Protein AF-A0A7C2NA42-F1 (afdb_monomer)

Sequence (163 aa):
LPVEKIGGVALEHLLAVVFILLVCFLAGLAARTSPGAKLNAWLEHTILRKVPVFGLVKRATREMANMETQSDFSVALARIEEAWMLCFIVEKLDNVLLAVFVPSAPTPAAGSIYYLTEDRVKRLDVPVSSAISCIMRLGVGSKELLQGYPALEPAIEEHRPHQ

Secondary structure (DSSP, 8-state):
--THHHHHHHHHHHHHHHHHHHHHHHHHHHHTSHHHHHHHHHHHHHHGGG-HHHHHHHHHHHHHHHGGGSTT-EEEEEEETTEEEEEEEEEE-SSSEEEEEEEETTEEEEEEEEEEEGGGEEE--S-HHHHHHHHHTTTTTHHHHTTT---------------

Mean predicted aligned error: 15.28 Å

Structure (mmCIF, N/CA/C/O backbone):
data_AF-A0A7C2NA42-F1
#
_entry.id   AF-A0A7C2NA42-F1
#
loop_
_atom_site.group_PDB
_atom_site.id
_atom_site.type_symbol
_atom_site.label_atom_id
_atom_site.label_alt_id
_atom_site.label_comp_id
_atom_site.label_asym_id
_atom_site.label_entity_id
_atom_site.label_seq_id
_atom_site.pdbx_PDB_ins_code
_atom_site.Cartn_x
_atom_site.Cartn_y
_atom_site.Cartn_z
_atom_site.occupancy
_atom_site.B_iso_or_equiv
_atom_site.auth_seq_id
_atom_site.auth_comp_id
_atom_site.auth_asym_id
_atom_site.auth_atom_id
_atom_site.pdbx_PDB_model_num
ATOM 1 N N . LEU A 1 1 ? 24.923 -33.330 -61.381 1.00 49.03 1 LEU A N 1
ATOM 2 C CA . LEU A 1 1 ? 24.411 -32.167 -60.616 1.00 49.03 1 LEU A CA 1
ATOM 3 C C . LEU A 1 1 ? 25.237 -30.953 -61.030 1.00 49.03 1 LEU A C 1
ATOM 5 O O . LEU A 1 1 ? 26.444 -31.003 -60.830 1.00 49.03 1 LEU A O 1
ATOM 9 N N . PRO A 1 2 ? 24.660 -29.944 -61.704 1.00 50.84 2 PRO A N 1
ATOM 10 C CA . PRO A 1 2 ? 25.439 -28.865 -62.302 1.00 50.84 2 PRO A CA 1
ATOM 11 C C . PRO A 1 2 ? 25.804 -27.824 -61.234 1.00 50.84 2 PRO A C 1
ATOM 13 O O . PRO A 1 2 ? 24.935 -27.180 -60.649 1.00 50.84 2 PRO A O 1
ATOM 16 N N . VAL A 1 3 ? 27.103 -27.675 -60.986 1.00 56.03 3 VAL A N 1
ATOM 17 C CA . VAL A 1 3 ? 27.720 -26.751 -60.016 1.00 56.03 3 VAL A CA 1
ATOM 18 C C . VAL A 1 3 ? 27.531 -25.264 -60.358 1.00 56.03 3 VAL A C 1
ATOM 20 O O . VAL A 1 3 ? 27.695 -24.411 -59.492 1.00 56.03 3 VAL A O 1
ATOM 23 N N . GLU A 1 4 ? 27.088 -24.939 -61.573 1.00 56.16 4 GLU A N 1
ATOM 24 C CA . GLU A 1 4 ? 26.866 -23.555 -62.022 1.00 56.16 4 GLU A CA 1
ATOM 25 C C . GLU A 1 4 ? 25.626 -22.898 -61.391 1.00 56.16 4 GLU A C 1
ATOM 27 O O . GLU A 1 4 ? 25.638 -21.704 -61.099 1.00 56.16 4 GLU A O 1
ATOM 32 N N . LYS A 1 5 ? 24.576 -23.674 -61.075 1.00 54.56 5 LYS A N 1
ATOM 33 C CA . LYS A 1 5 ? 23.390 -23.155 -60.361 1.00 54.56 5 LYS A CA 1
ATOM 34 C C . LYS A 1 5 ? 23.649 -22.891 -58.875 1.00 54.56 5 LYS A C 1
ATOM 36 O O . LYS A 1 5 ? 22.946 -22.093 -58.268 1.00 54.56 5 LYS A O 1
ATOM 41 N N . ILE A 1 6 ? 24.656 -23.544 -58.297 1.00 57.69 6 ILE A N 1
ATOM 42 C CA . ILE A 1 6 ? 24.994 -23.420 -56.874 1.00 57.69 6 ILE A CA 1
ATOM 43 C C . ILE A 1 6 ? 25.725 -22.095 -56.623 1.00 57.69 6 ILE A C 1
ATOM 45 O O . ILE A 1 6 ? 25.450 -21.431 -55.628 1.00 57.69 6 ILE A O 1
ATOM 49 N N . GLY A 1 7 ? 26.586 -21.666 -57.554 1.00 60.25 7 GLY A N 1
ATOM 50 C CA . GLY A 1 7 ? 27.291 -20.383 -57.465 1.00 60.25 7 GLY A CA 1
ATOM 51 C C . GLY A 1 7 ? 26.360 -19.168 -57.529 1.00 60.25 7 GLY A C 1
ATOM 52 O O . GLY A 1 7 ? 26.534 -18.236 -56.752 1.00 60.25 7 GLY A O 1
ATOM 53 N N . GLY A 1 8 ? 25.341 -19.202 -58.398 1.00 62.72 8 GLY A N 1
ATOM 54 C CA . GLY A 1 8 ? 24.363 -18.113 -58.532 1.00 62.72 8 GLY A CA 1
ATOM 55 C C . GLY A 1 8 ? 23.475 -17.949 -57.296 1.00 62.72 8 GLY A C 1
ATOM 56 O O . GLY A 1 8 ? 23.414 -16.869 -56.720 1.00 62.72 8 GLY A O 1
ATOM 57 N N . VAL A 1 9 ? 22.872 -19.043 -56.818 1.00 65.44 9 VAL A N 1
ATOM 58 C CA . VAL A 1 9 ? 21.985 -19.025 -55.639 1.00 65.44 9 VAL A CA 1
ATOM 59 C C . VAL A 1 9 ? 22.762 -18.701 -54.354 1.00 65.44 9 VAL A C 1
ATOM 61 O O . VAL A 1 9 ? 22.289 -17.936 -53.516 1.00 65.44 9 VAL A O 1
ATOM 64 N N . ALA A 1 10 ? 23.991 -19.212 -54.201 1.00 73.44 10 ALA A N 1
ATOM 65 C CA . ALA A 1 10 ? 24.841 -18.867 -53.060 1.00 73.44 10 ALA A CA 1
ATOM 66 C C . ALA A 1 10 ? 25.256 -17.386 -53.065 1.00 73.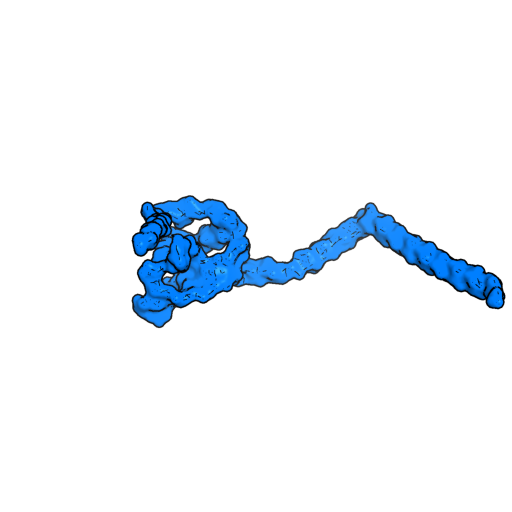44 10 ALA A C 1
ATOM 68 O O . ALA A 1 10 ? 25.299 -16.763 -52.003 1.00 73.44 10 ALA A O 1
ATOM 69 N N . LEU A 1 11 ? 25.525 -16.812 -54.243 1.00 78.19 11 LEU A N 1
ATOM 70 C CA . LEU A 1 11 ? 25.857 -15.396 -54.385 1.00 78.19 11 LEU A CA 1
ATOM 71 C C . LEU A 1 11 ? 24.648 -14.497 -54.093 1.00 78.19 11 LEU A C 1
ATOM 73 O O . LEU A 1 11 ? 24.800 -13.492 -53.404 1.00 78.19 11 LEU A O 1
ATOM 77 N N . GLU A 1 12 ? 23.452 -14.881 -54.543 1.00 82.19 12 GLU A N 1
ATOM 78 C CA . GLU A 1 12 ? 22.195 -14.184 -54.238 1.00 82.19 12 GLU A CA 1
ATOM 79 C C . GLU A 1 12 ? 21.895 -14.176 -52.732 1.00 82.19 12 GLU A C 1
ATOM 81 O O . GLU A 1 12 ? 21.595 -13.124 -52.161 1.00 82.19 12 GLU A O 1
ATOM 86 N N . HIS A 1 13 ? 22.038 -15.320 -52.054 1.00 86.44 13 HIS A N 1
ATOM 87 C CA . HIS A 1 13 ? 21.862 -15.399 -50.602 1.00 86.44 13 HIS A CA 1
ATOM 88 C C . HIS A 1 13 ? 22.921 -14.600 -49.844 1.00 86.44 13 HIS A C 1
ATOM 90 O O . HIS A 1 13 ? 22.589 -13.918 -48.874 1.00 86.44 13 HIS A O 1
ATOM 96 N N . LEU A 1 14 ? 24.180 -14.632 -50.290 1.00 88.56 14 LEU A N 1
ATOM 97 C CA . LEU A 1 14 ? 25.245 -13.829 -49.696 1.00 88.56 14 LEU A CA 1
ATOM 98 C C . LEU A 1 14 ? 24.952 -12.332 -49.844 1.00 88.56 14 LEU A C 1
ATOM 100 O O . LEU A 1 14 ? 25.097 -11.589 -48.876 1.00 88.56 14 LEU A O 1
ATOM 104 N N . LEU A 1 15 ? 24.478 -11.894 -51.014 1.00 89.31 15 LEU A N 1
ATOM 105 C CA . LEU A 1 15 ? 24.049 -10.513 -51.247 1.00 89.31 15 LEU A CA 1
ATOM 106 C C . LEU A 1 15 ? 22.881 -10.119 -50.343 1.00 89.31 15 LEU A C 1
ATOM 108 O O . LEU A 1 15 ? 22.913 -9.036 -49.766 1.00 89.31 15 LEU A O 1
ATOM 112 N N . ALA A 1 16 ? 21.887 -10.992 -50.168 1.00 91.25 16 ALA A N 1
ATOM 113 C CA . ALA A 1 16 ? 20.768 -10.743 -49.263 1.00 91.25 16 ALA A CA 1
ATOM 114 C C . ALA A 1 16 ? 21.232 -10.616 -47.803 1.00 91.25 16 ALA A C 1
ATOM 116 O O . ALA A 1 16 ? 20.825 -9.687 -47.109 1.00 91.25 16 ALA A O 1
ATOM 117 N N . VAL A 1 17 ? 22.124 -11.499 -47.343 1.00 93.56 17 VAL A N 1
ATOM 118 C CA . VAL A 1 17 ? 22.690 -11.445 -45.986 1.00 93.56 17 VAL A CA 1
ATOM 119 C C . VAL A 1 17 ? 23.519 -10.178 -45.793 1.00 93.56 17 VAL A C 1
ATOM 121 O O . VAL A 1 17 ? 23.333 -9.480 -44.800 1.00 93.56 17 VAL A O 1
ATOM 124 N N . VAL A 1 18 ? 24.388 -9.833 -46.746 1.00 94.44 18 VAL A N 1
ATOM 125 C CA . VAL A 1 18 ? 25.182 -8.595 -46.703 1.00 94.44 18 VAL A CA 1
ATOM 126 C C . VAL A 1 18 ? 24.271 -7.373 -46.703 1.00 94.44 18 VAL A C 1
ATOM 128 O O . VAL A 1 18 ? 24.496 -6.456 -45.921 1.00 94.44 18 VAL A O 1
ATOM 131 N N . PHE A 1 19 ? 23.214 -7.368 -47.513 1.00 94.75 19 PHE A N 1
ATOM 132 C CA . PHE A 1 19 ? 22.242 -6.281 -47.548 1.00 94.75 19 PHE A CA 1
ATOM 133 C C . PHE A 1 19 ? 21.499 -6.137 -46.214 1.00 94.75 19 PHE A C 1
ATOM 135 O O . PHE A 1 19 ? 21.411 -5.030 -45.688 1.00 94.75 19 PHE A O 1
ATOM 142 N N . ILE A 1 20 ? 21.037 -7.242 -45.618 1.00 95.19 20 ILE A N 1
ATOM 143 C CA . ILE A 1 20 ? 20.415 -7.248 -44.285 1.00 95.19 20 ILE A CA 1
ATOM 144 C C . ILE A 1 20 ? 21.396 -6.719 -43.235 1.00 95.19 20 ILE A C 1
ATOM 146 O O . ILE A 1 20 ? 21.035 -5.838 -42.458 1.00 95.19 20 ILE A O 1
ATOM 150 N N . LEU A 1 21 ? 22.643 -7.198 -43.232 1.00 95.44 21 LEU A N 1
ATOM 151 C CA . LEU A 1 21 ? 23.680 -6.724 -42.312 1.00 95.44 21 LEU A CA 1
ATOM 152 C C . LEU A 1 21 ? 23.949 -5.230 -42.487 1.00 95.44 21 LEU A C 1
ATOM 154 O O . LEU A 1 21 ? 24.097 -4.523 -41.493 1.00 95.44 21 LEU A O 1
ATOM 158 N N . LEU A 1 22 ? 23.970 -4.736 -43.724 1.00 95.19 22 LEU A N 1
ATOM 159 C CA . LEU A 1 22 ? 24.186 -3.327 -44.035 1.00 95.19 22 LEU A CA 1
ATOM 160 C C . LEU A 1 22 ? 23.008 -2.476 -43.544 1.00 95.19 22 LEU A C 1
ATOM 162 O O . LEU A 1 22 ? 23.226 -1.459 -42.891 1.00 95.19 22 LEU A O 1
ATOM 166 N N . VAL A 1 23 ? 21.768 -2.923 -43.752 1.00 94.50 23 VAL A N 1
ATOM 167 C CA . VAL A 1 23 ? 20.567 -2.268 -43.209 1.00 94.50 23 VAL A CA 1
ATOM 168 C C . VAL A 1 23 ? 20.588 -2.261 -41.677 1.00 94.50 23 VAL A C 1
ATOM 170 O O . VAL A 1 23 ? 20.374 -1.210 -41.074 1.00 94.50 23 VAL A O 1
ATOM 173 N N . CYS A 1 24 ? 20.902 -3.387 -41.031 1.00 92.75 24 CYS A N 1
ATOM 174 C CA . CYS A 1 24 ? 21.027 -3.475 -39.573 1.00 92.75 24 CYS A CA 1
ATOM 175 C C . CYS A 1 24 ? 22.143 -2.569 -39.036 1.00 92.75 24 CYS A C 1
ATOM 177 O O . CYS A 1 24 ? 21.960 -1.900 -38.018 1.00 92.75 24 CYS A O 1
ATOM 179 N N . PHE A 1 25 ? 23.282 -2.512 -39.726 1.00 91.62 25 PHE A N 1
ATOM 180 C CA . PHE A 1 25 ? 24.407 -1.656 -39.368 1.00 91.62 25 PHE A CA 1
ATOM 181 C C . PHE A 1 25 ? 24.043 -0.175 -39.489 1.00 91.62 25 PHE A C 1
ATOM 183 O O . PHE A 1 25 ? 24.296 0.590 -38.561 1.00 91.62 25 PHE A O 1
ATOM 190 N N . LEU A 1 26 ? 23.387 0.227 -40.581 1.00 90.38 26 LEU A N 1
ATOM 191 C CA . LEU A 1 26 ? 22.905 1.596 -40.769 1.00 90.38 26 LEU A CA 1
ATOM 192 C C . LEU A 1 26 ? 21.833 1.970 -39.742 1.00 90.38 26 LEU A C 1
ATOM 194 O O . LEU A 1 26 ? 21.878 3.074 -39.204 1.00 90.38 26 LEU A O 1
ATOM 198 N N . ALA A 1 27 ? 20.912 1.061 -39.417 1.00 84.25 27 ALA A N 1
ATOM 199 C CA . ALA A 1 27 ? 19.916 1.273 -38.370 1.00 84.25 27 ALA A CA 1
ATOM 200 C C . ALA A 1 27 ? 20.572 1.443 -36.988 1.00 84.25 27 ALA A C 1
ATOM 202 O O . ALA A 1 27 ? 20.228 2.365 -36.249 1.00 84.25 27 ALA A O 1
ATOM 203 N N . GLY A 1 28 ? 21.562 0.609 -36.655 1.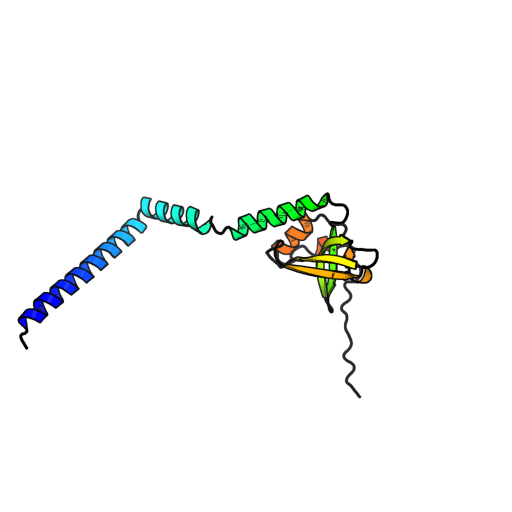00 82.25 28 GLY A N 1
ATOM 204 C CA . GLY A 1 28 ? 22.335 0.719 -35.416 1.00 82.25 28 GLY A CA 1
ATOM 205 C C . GLY A 1 28 ? 23.187 1.990 -35.351 1.00 82.25 28 GLY A C 1
ATOM 206 O O . GLY A 1 28 ? 23.271 2.630 -34.301 1.00 82.25 28 GLY A O 1
ATOM 207 N N . LEU A 1 29 ? 23.777 2.403 -36.475 1.00 85.25 29 LEU A N 1
ATOM 208 C CA . LEU A 1 29 ? 24.526 3.652 -36.578 1.00 85.25 29 LEU A CA 1
ATOM 209 C C . LEU A 1 29 ? 23.596 4.860 -36.421 1.00 85.25 29 LEU A C 1
ATOM 211 O O . LEU A 1 29 ? 23.896 5.756 -35.636 1.00 85.25 29 LEU A O 1
ATOM 215 N N . ALA A 1 30 ? 22.432 4.849 -37.077 1.00 79.31 30 ALA A N 1
ATOM 216 C CA . ALA A 1 30 ? 21.400 5.868 -36.917 1.00 79.31 30 ALA A CA 1
ATOM 217 C C . ALA A 1 30 ? 20.902 5.940 -35.465 1.00 79.31 30 ALA A C 1
ATOM 219 O O . ALA A 1 30 ? 20.800 7.038 -34.919 1.00 79.31 30 ALA A O 1
ATOM 220 N N . ALA A 1 31 ? 20.699 4.801 -34.796 1.00 73.88 31 ALA A N 1
ATOM 221 C CA . ALA A 1 31 ? 20.334 4.745 -33.378 1.00 73.88 31 ALA A CA 1
ATOM 222 C C . ALA A 1 31 ? 21.392 5.383 -32.453 1.00 73.88 31 ALA A C 1
ATOM 224 O O . ALA A 1 31 ? 21.039 5.941 -31.416 1.00 73.88 31 ALA A O 1
ATOM 225 N N . ARG A 1 32 ? 22.677 5.365 -32.840 1.00 72.38 32 ARG A N 1
ATOM 226 C CA . ARG A 1 32 ? 23.782 6.019 -32.112 1.00 72.38 32 ARG A CA 1
ATOM 227 C C . ARG A 1 32 ? 23.930 7.517 -32.403 1.00 72.38 32 ARG A C 1
ATOM 229 O O . ARG A 1 32 ? 24.715 8.184 -31.733 1.00 72.38 32 ARG A O 1
ATOM 236 N N . THR A 1 33 ? 23.193 8.065 -33.370 1.00 78.44 33 THR A N 1
ATOM 237 C CA . THR A 1 33 ? 23.190 9.509 -33.657 1.00 78.44 33 THR A CA 1
ATOM 238 C C . THR A 1 33 ? 22.151 10.255 -32.810 1.00 78.44 33 THR A C 1
ATOM 240 O O . THR A 1 33 ? 21.149 9.685 -32.384 1.00 78.44 33 THR A O 1
ATOM 243 N N . SER A 1 34 ? 22.361 11.556 -32.566 1.00 64.00 34 SER A N 1
ATOM 244 C CA . SER A 1 34 ? 21.478 12.402 -31.734 1.00 64.00 34 SER A CA 1
ATOM 245 C C . SER A 1 34 ? 19.973 12.355 -32.111 1.00 64.00 34 SER A C 1
ATOM 247 O O . SER A 1 34 ? 19.138 12.366 -31.205 1.00 64.00 34 SER A O 1
ATOM 249 N N . PRO A 1 35 ? 19.571 12.234 -33.396 1.00 68.44 35 PRO A N 1
ATOM 250 C CA . PRO A 1 35 ? 18.176 11.988 -33.782 1.00 68.44 35 PRO A CA 1
ATOM 251 C C . PRO A 1 35 ? 17.669 10.582 -33.418 1.00 68.44 35 PRO A C 1
ATOM 253 O O . PRO A 1 35 ? 16.518 10.438 -33.016 1.00 68.44 35 PRO A O 1
ATOM 256 N N . GLY A 1 36 ? 18.519 9.554 -33.515 1.00 62.19 36 GLY A N 1
ATOM 257 C CA . GLY A 1 36 ? 18.194 8.178 -33.126 1.00 62.19 36 GLY A CA 1
ATOM 258 C C . GLY A 1 36 ? 17.997 8.025 -31.621 1.00 62.19 36 GLY A C 1
ATOM 259 O O . GLY A 1 36 ? 17.031 7.400 -31.192 1.00 62.19 36 GLY A O 1
ATOM 260 N N . ALA A 1 37 ? 18.822 8.700 -30.817 1.00 64.25 37 ALA A N 1
ATOM 261 C CA . ALA A 1 37 ? 18.616 8.801 -29.373 1.00 64.25 37 ALA A CA 1
ATOM 262 C C . ALA A 1 37 ? 17.292 9.508 -29.027 1.00 64.25 37 ALA A C 1
ATOM 264 O O . ALA A 1 37 ? 16.589 9.079 -28.116 1.00 64.25 37 ALA A O 1
ATOM 265 N N . LYS A 1 38 ? 16.902 10.547 -29.785 1.00 67.00 38 LYS A N 1
ATOM 266 C CA . LYS A 1 38 ? 15.601 11.222 -29.622 1.00 67.00 38 LYS A CA 1
ATOM 267 C C . LYS A 1 38 ? 14.420 10.335 -30.019 1.00 67.00 38 LYS A C 1
ATOM 269 O O . LYS A 1 38 ? 13.402 10.379 -29.339 1.00 67.00 38 LYS A O 1
ATOM 274 N N . LEU A 1 39 ? 14.541 9.528 -31.074 1.00 69.38 39 LEU A N 1
ATOM 275 C CA . LEU A 1 39 ? 13.514 8.558 -31.470 1.00 69.38 39 LEU A CA 1
ATOM 276 C C . LEU A 1 39 ? 13.362 7.445 -30.428 1.00 69.38 39 LEU A C 1
ATOM 278 O O . LEU A 1 39 ? 12.239 7.092 -30.082 1.00 69.38 39 LEU A O 1
ATOM 282 N N . ASN A 1 40 ? 14.472 6.932 -29.891 1.00 65.38 40 ASN A N 1
ATOM 283 C CA . ASN A 1 40 ? 14.442 5.917 -28.841 1.00 65.38 40 ASN A CA 1
ATOM 284 C C . ASN A 1 40 ? 13.837 6.484 -27.551 1.00 65.38 40 ASN A C 1
ATOM 286 O O . ASN A 1 40 ? 12.935 5.878 -26.986 1.00 65.38 40 ASN A O 1
ATOM 290 N N . ALA A 1 41 ? 14.237 7.701 -27.163 1.00 65.81 41 ALA A N 1
ATOM 291 C CA . ALA A 1 41 ? 13.630 8.422 -26.049 1.00 65.81 41 ALA A CA 1
ATOM 292 C C . ALA A 1 41 ? 12.141 8.706 -26.292 1.00 65.81 41 ALA A C 1
ATOM 294 O O . ALA A 1 41 ? 11.357 8.626 -25.358 1.00 65.81 41 ALA A O 1
ATOM 295 N N . TRP A 1 42 ? 11.718 8.998 -27.528 1.00 69.38 42 TRP A N 1
ATOM 296 C CA . TRP A 1 42 ? 10.309 9.205 -27.880 1.00 69.38 42 TRP A CA 1
ATOM 297 C C . TRP A 1 42 ? 9.493 7.909 -27.842 1.00 69.38 42 TRP A C 1
ATOM 299 O O . TRP A 1 42 ? 8.365 7.923 -27.350 1.00 69.38 42 TRP A O 1
ATOM 309 N N . LEU A 1 43 ? 10.047 6.786 -28.308 1.00 67.75 43 LEU A N 1
ATOM 310 C CA . LEU A 1 43 ? 9.429 5.461 -28.203 1.00 67.75 43 LEU A CA 1
ATOM 311 C C . LEU A 1 43 ? 9.324 5.024 -26.744 1.00 67.75 43 LEU A C 1
ATOM 313 O O . LEU A 1 43 ? 8.261 4.581 -26.322 1.00 67.75 43 LEU A O 1
ATOM 317 N N . GLU A 1 44 ? 10.370 5.238 -25.953 1.00 63.38 44 GLU A N 1
ATOM 318 C CA . GLU A 1 44 ? 10.351 5.029 -24.509 1.00 63.38 44 GLU A CA 1
ATOM 319 C C . GLU A 1 44 ? 9.267 5.906 -23.862 1.00 63.38 44 GLU A C 1
ATOM 321 O O . GLU A 1 44 ? 8.365 5.402 -23.196 1.00 63.38 44 GLU A O 1
ATOM 326 N N . HIS A 1 45 ? 9.219 7.202 -24.176 1.00 64.44 45 HIS A N 1
ATOM 327 C CA . HIS A 1 45 ? 8.197 8.109 -23.646 1.00 64.44 45 HIS A CA 1
ATOM 328 C C . HIS A 1 45 ? 6.766 7.822 -24.130 1.00 64.44 45 HIS A C 1
ATOM 330 O O . HIS A 1 45 ? 5.810 8.211 -23.456 1.00 64.44 45 HIS A O 1
ATOM 336 N N . THR A 1 46 ? 6.588 7.186 -25.288 1.00 64.88 46 THR A N 1
ATOM 337 C CA . THR A 1 46 ? 5.268 6.910 -25.885 1.00 64.88 46 THR A CA 1
ATOM 338 C C . THR A 1 46 ? 4.752 5.519 -25.510 1.00 64.88 46 THR A C 1
ATOM 340 O O . THR A 1 46 ? 3.545 5.343 -25.332 1.00 64.88 46 THR A O 1
ATOM 343 N N . ILE A 1 47 ? 5.651 4.545 -25.343 1.00 62.88 47 ILE A N 1
ATOM 344 C CA . ILE A 1 47 ? 5.337 3.141 -25.049 1.00 62.88 47 ILE A CA 1
ATOM 345 C C . ILE A 1 47 ? 5.445 2.861 -23.540 1.00 62.88 47 ILE A C 1
ATOM 347 O O . ILE A 1 47 ? 4.480 2.350 -22.976 1.00 62.88 47 ILE A O 1
ATOM 351 N N . LEU A 1 48 ? 6.512 3.279 -22.834 1.00 55.72 48 LEU A N 1
ATOM 352 C CA . LEU A 1 48 ? 6.614 3.085 -21.370 1.00 55.72 48 LEU A CA 1
ATOM 353 C C . LEU A 1 48 ? 5.648 3.987 -20.587 1.00 55.72 48 LEU A C 1
ATOM 355 O O . LEU A 1 48 ? 5.208 3.625 -19.498 1.00 55.72 48 LEU A O 1
ATOM 359 N N . ARG A 1 49 ? 5.229 5.134 -21.139 1.00 51.25 49 ARG A N 1
ATOM 360 C CA . ARG A 1 49 ? 4.176 5.965 -20.518 1.00 51.25 49 ARG A CA 1
ATOM 361 C C . ARG A 1 49 ? 2.756 5.449 -20.797 1.00 51.25 49 ARG A C 1
ATOM 363 O O . ARG A 1 49 ? 1.804 5.911 -20.172 1.00 51.25 49 ARG A O 1
ATOM 370 N N . LYS A 1 50 ? 2.619 4.466 -21.694 1.00 49.88 50 LYS A N 1
ATOM 371 C CA . LYS A 1 50 ? 1.436 3.616 -21.891 1.00 49.88 50 LYS A CA 1
ATOM 372 C C . LYS A 1 50 ? 1.587 2.291 -21.132 1.00 49.88 50 LYS A C 1
ATOM 374 O O . LYS A 1 50 ? 1.189 1.241 -21.621 1.00 49.88 50 LYS A O 1
ATOM 379 N N . VAL A 1 51 ? 2.080 2.335 -19.898 1.00 55.75 51 VAL A N 1
ATOM 380 C CA . VAL A 1 51 ? 1.675 1.350 -18.892 1.00 55.75 51 VAL A CA 1
ATOM 381 C C . VAL A 1 51 ? 0.422 1.926 -18.209 1.00 55.75 51 VAL A C 1
ATOM 383 O O . VAL A 1 51 ? 0.534 2.618 -17.194 1.00 55.75 51 VAL A O 1
ATOM 386 N N . PRO A 1 52 ? -0.791 1.726 -18.772 1.00 53.62 52 PRO A N 1
ATOM 387 C CA . PRO A 1 52 ? -2.044 2.252 -18.225 1.00 53.62 52 PRO A CA 1
ATOM 388 C C . PRO A 1 52 ? -2.310 1.788 -16.790 1.00 53.62 52 PRO A C 1
ATOM 390 O O . PRO A 1 52 ? -3.098 2.421 -16.094 1.00 53.62 52 PRO A O 1
ATOM 393 N N . VAL A 1 53 ? -1.612 0.749 -16.318 1.00 53.78 53 VAL A N 1
ATOM 394 C CA . VAL A 1 53 ? -1.688 0.247 -14.943 1.00 53.78 53 VAL A CA 1
ATOM 395 C C . VAL A 1 53 ? -1.448 1.363 -13.927 1.00 53.78 53 VAL A C 1
ATOM 397 O O . VAL A 1 53 ? -2.264 1.530 -13.032 1.00 53.78 53 VAL A O 1
ATOM 400 N N . PHE A 1 54 ? -0.420 2.207 -14.079 1.00 57.47 54 PHE A N 1
ATOM 401 C CA . PHE A 1 54 ? -0.149 3.239 -13.065 1.00 57.47 54 PHE A CA 1
ATOM 402 C C . PHE A 1 54 ? -1.195 4.361 -13.074 1.00 57.47 54 PHE A C 1
ATOM 404 O O . PHE A 1 54 ? -1.552 4.896 -12.028 1.00 57.47 54 PHE A O 1
ATOM 411 N N . GLY A 1 55 ? -1.725 4.709 -14.251 1.00 60.75 55 GLY A N 1
ATOM 412 C CA . GLY A 1 55 ? -2.795 5.700 -14.382 1.00 60.75 55 GLY A CA 1
ATOM 413 C C . GLY A 1 55 ? -4.124 5.211 -13.804 1.00 60.75 55 GLY A C 1
ATOM 414 O O . GLY A 1 55 ? -4.811 5.980 -13.136 1.00 60.75 55 GLY A O 1
ATOM 415 N N . LEU A 1 56 ? -4.465 3.940 -14.023 1.00 62.34 56 LEU A N 1
ATOM 416 C CA . LEU A 1 56 ? -5.658 3.302 -13.463 1.00 62.34 56 LEU A CA 1
ATOM 417 C C . LEU A 1 56 ? -5.527 3.108 -11.951 1.00 62.34 56 LEU A C 1
ATOM 419 O O . LEU A 1 56 ? -6.430 3.500 -11.221 1.00 62.34 56 LEU A O 1
ATOM 423 N N . VAL A 1 57 ? -4.374 2.630 -11.472 1.00 64.00 57 VAL A N 1
ATOM 424 C CA . VAL A 1 57 ? -4.069 2.530 -10.036 1.00 64.00 57 VAL A CA 1
ATOM 425 C C . VAL A 1 57 ? -4.147 3.907 -9.383 1.00 64.00 57 VAL A C 1
ATOM 427 O O . VAL A 1 57 ? -4.807 4.047 -8.366 1.00 64.00 57 VAL A O 1
ATOM 430 N N . LYS A 1 58 ? -3.562 4.952 -9.985 1.00 65.38 58 LYS A N 1
ATOM 431 C CA . LYS A 1 58 ? -3.616 6.323 -9.450 1.00 65.38 58 LYS A CA 1
ATOM 432 C C . LYS A 1 58 ? -5.031 6.908 -9.429 1.00 65.38 58 LYS A C 1
ATOM 434 O O . LYS A 1 58 ? -5.330 7.739 -8.575 1.00 65.38 58 LYS A O 1
ATOM 439 N N . ARG A 1 59 ? -5.889 6.530 -10.382 1.00 67.94 59 ARG A N 1
ATOM 440 C CA . ARG A 1 59 ? -7.306 6.925 -10.388 1.00 67.94 59 ARG A CA 1
ATOM 441 C C . ARG A 1 59 ? -8.068 6.204 -9.288 1.00 67.94 59 ARG A C 1
ATOM 443 O O . ARG A 1 59 ? -8.715 6.885 -8.510 1.00 67.94 59 ARG A O 1
ATOM 450 N N . ALA A 1 60 ? -7.903 4.891 -9.172 1.00 69.00 60 ALA A N 1
ATOM 451 C CA . ALA A 1 60 ? -8.541 4.095 -8.134 1.00 69.00 60 ALA A CA 1
ATOM 452 C C . ALA A 1 60 ? -8.092 4.517 -6.725 1.00 69.00 60 ALA A C 1
ATOM 454 O O . ALA A 1 60 ? -8.929 4.726 -5.861 1.00 69.00 60 ALA A O 1
ATOM 455 N N . THR A 1 61 ? -6.796 4.764 -6.492 1.00 68.75 61 THR A N 1
ATOM 456 C CA . THR A 1 61 ? -6.328 5.267 -5.187 1.00 68.75 61 THR A CA 1
ATOM 457 C C . THR A 1 61 ? -6.824 6.676 -4.884 1.00 68.75 61 THR A C 1
ATOM 459 O O . THR A 1 61 ? -7.104 6.989 -3.731 1.00 68.75 61 THR A O 1
ATOM 462 N N . ARG A 1 62 ? -6.954 7.538 -5.900 1.00 70.94 62 ARG A N 1
ATOM 463 C CA . ARG A 1 62 ? -7.567 8.863 -5.737 1.00 70.94 62 ARG A CA 1
ATOM 464 C C . ARG A 1 62 ? -9.059 8.756 -5.440 1.00 70.94 62 ARG A C 1
ATOM 466 O O . ARG A 1 62 ? -9.554 9.522 -4.630 1.00 70.94 62 ARG A O 1
ATOM 473 N N . GLU A 1 63 ? -9.755 7.836 -6.092 1.00 74.38 63 GLU A N 1
ATOM 474 C CA . GLU A 1 63 ? -11.167 7.569 -5.846 1.00 74.38 63 GLU A CA 1
ATOM 475 C C . GLU A 1 63 ? -11.365 7.072 -4.414 1.00 74.38 63 GLU A C 1
ATOM 477 O O . GLU A 1 63 ? -12.124 7.694 -3.687 1.00 74.38 63 GLU A O 1
ATOM 482 N N . MET A 1 64 ? -10.564 6.105 -3.954 1.00 70.88 64 MET A N 1
ATOM 483 C CA . MET A 1 64 ? -10.529 5.669 -2.552 1.00 70.88 64 MET A CA 1
ATOM 484 C C . MET A 1 64 ? -10.248 6.821 -1.578 1.00 70.88 64 MET A C 1
ATOM 486 O O . MET A 1 64 ? -10.924 6.945 -0.567 1.00 70.88 64 MET A O 1
ATOM 490 N N . ALA A 1 65 ? -9.283 7.697 -1.874 1.00 69.38 65 ALA A N 1
ATOM 491 C CA . ALA A 1 65 ? -9.019 8.865 -1.031 1.00 69.38 65 ALA A CA 1
ATOM 492 C C . ALA A 1 65 ? -10.207 9.848 -1.006 1.00 69.38 65 ALA A C 1
ATOM 494 O O . ALA A 1 65 ? -10.491 10.442 0.025 1.00 69.38 65 ALA A O 1
ATOM 495 N N . ASN A 1 66 ? -10.940 9.991 -2.114 1.00 68.62 66 ASN A N 1
ATOM 496 C CA . ASN A 1 66 ? -12.158 10.802 -2.167 1.00 68.62 66 ASN A CA 1
ATOM 497 C C . ASN A 1 66 ? -13.343 10.143 -1.435 1.00 68.62 66 ASN A C 1
ATOM 499 O O . ASN A 1 66 ? -14.292 10.839 -1.072 1.00 68.62 66 ASN A O 1
ATOM 503 N N . MET A 1 67 ? -13.307 8.824 -1.208 1.00 68.38 67 MET A N 1
ATOM 504 C CA . MET A 1 67 ? -14.321 8.122 -0.417 1.00 68.38 67 MET A CA 1
ATOM 505 C C . MET A 1 67 ? -14.246 8.466 1.073 1.00 68.38 67 MET A C 1
ATOM 507 O O . MET A 1 67 ? -15.220 8.192 1.756 1.00 68.38 67 MET A O 1
ATOM 511 N N . GLU A 1 68 ? -13.205 9.161 1.565 1.00 62.44 68 GLU A N 1
ATOM 512 C CA . GLU A 1 68 ? -13.153 9.708 2.942 1.00 62.44 68 GLU A CA 1
ATOM 513 C C . GLU A 1 68 ? -14.380 10.566 3.313 1.00 62.44 68 GLU A C 1
ATOM 515 O O . GLU A 1 68 ? -14.645 10.788 4.488 1.00 62.44 68 GLU A O 1
ATOM 520 N N . THR A 1 69 ? -15.142 11.069 2.331 1.00 60.09 69 THR A N 1
ATOM 521 C CA . THR A 1 69 ? -16.375 11.841 2.591 1.00 60.09 69 THR A CA 1
ATOM 522 C C . THR A 1 69 ? -17.611 10.951 2.815 1.00 60.09 69 THR A C 1
ATOM 524 O O . THR A 1 69 ? -18.664 11.449 3.210 1.00 60.09 69 THR A O 1
ATOM 527 N N . GLN A 1 70 ? -17.519 9.644 2.552 1.00 64.38 70 GLN A N 1
ATOM 528 C CA . GLN A 1 70 ? -18.563 8.673 2.886 1.00 64.38 70 GLN A CA 1
ATOM 529 C C . GLN A 1 70 ? -18.450 8.302 4.366 1.00 64.38 70 GLN A C 1
ATOM 531 O O . GLN A 1 70 ? -17.350 8.077 4.860 1.00 64.38 70 GLN A O 1
ATOM 536 N N . SER A 1 71 ? -19.584 8.220 5.071 1.00 63.75 71 SER A N 1
ATOM 537 C CA . SER A 1 71 ? -19.619 8.088 6.538 1.00 63.75 71 SER A CA 1
ATOM 538 C C . SER A 1 71 ? -18.861 6.879 7.085 1.00 63.75 71 SER A C 1
ATOM 540 O O . SER A 1 71 ? -18.349 6.935 8.200 1.00 63.75 71 SER A O 1
ATOM 542 N N . ASP A 1 72 ? -18.791 5.801 6.307 1.00 75.81 72 ASP A N 1
ATOM 543 C CA . ASP A 1 72 ? -18.279 4.514 6.773 1.00 75.81 72 ASP A CA 1
ATOM 544 C C . ASP A 1 72 ? -16.851 4.234 6.281 1.00 75.81 72 ASP A C 1
ATOM 546 O O . ASP A 1 72 ? -16.173 3.353 6.826 1.00 75.81 72 ASP A O 1
ATOM 550 N N . PHE A 1 73 ? -16.368 4.998 5.290 1.00 86.88 73 PHE A N 1
ATOM 551 C CA . PHE A 1 73 ? -15.056 4.773 4.698 1.00 86.88 73 PHE A CA 1
ATOM 552 C C . PHE A 1 73 ? -13.948 5.234 5.645 1.00 86.88 73 PHE A C 1
ATOM 554 O O . PHE A 1 73 ? -13.754 6.427 5.873 1.00 86.88 73 PHE A O 1
ATOM 561 N N . SER A 1 74 ? -13.209 4.287 6.218 1.00 91.38 74 SER A N 1
ATOM 562 C CA . SER A 1 74 ? -12.211 4.586 7.253 1.00 91.38 74 SER A CA 1
ATOM 563 C C . SER A 1 74 ? -11.059 3.587 7.264 1.00 9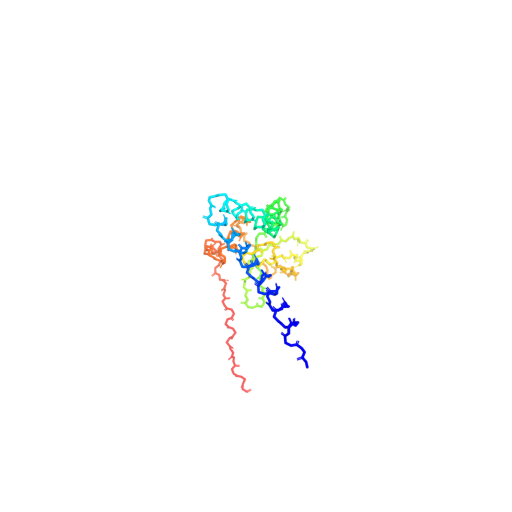1.38 74 SER A C 1
ATOM 565 O O . SER A 1 74 ? -11.201 2.441 6.836 1.00 91.38 74 SER A O 1
ATOM 567 N N . VAL A 1 75 ? -9.893 4.019 7.751 1.00 94.19 75 VAL A N 1
ATOM 568 C CA . VAL A 1 75 ? -8.713 3.155 7.894 1.00 94.19 75 VAL A CA 1
ATOM 569 C C . VAL A 1 75 ? -8.888 2.244 9.109 1.00 94.19 75 VAL A C 1
ATOM 571 O O . VAL A 1 75 ? -9.386 2.665 10.152 1.00 94.19 75 VAL A O 1
ATOM 574 N N . ALA A 1 76 ? -8.467 0.987 8.999 1.00 94.50 76 ALA A N 1
ATOM 575 C CA . ALA A 1 76 ? -8.528 0.024 10.091 1.00 94.50 76 ALA A CA 1
ATOM 576 C C . ALA A 1 76 ? -7.430 -1.049 9.989 1.00 94.50 76 ALA A C 1
ATOM 578 O O . ALA A 1 76 ? -6.658 -1.106 9.030 1.00 94.50 76 ALA A O 1
ATOM 579 N N . LEU A 1 77 ? -7.369 -1.908 11.004 1.00 95.38 77 LEU A N 1
ATOM 580 C CA . LEU A 1 77 ? -6.660 -3.179 11.002 1.00 95.38 77 LEU A CA 1
ATOM 581 C C . LEU A 1 77 ? -7.675 -4.320 11.038 1.00 95.38 77 LEU A C 1
ATOM 583 O O . LEU A 1 77 ? -8.493 -4.392 11.954 1.00 95.38 77 LEU A O 1
ATOM 587 N N . ALA A 1 78 ? -7.595 -5.233 10.079 1.00 95.56 78 ALA A N 1
ATOM 588 C CA . ALA A 1 78 ? -8.355 -6.476 10.068 1.00 95.56 78 ALA A CA 1
ATOM 589 C C . ALA A 1 78 ? -7.517 -7.609 10.665 1.00 95.56 78 ALA A C 1
ATOM 591 O O . ALA A 1 78 ? -6.368 -7.804 10.266 1.00 95.56 78 ALA A O 1
ATOM 592 N N . ARG A 1 79 ? -8.101 -8.387 11.579 1.00 94.31 79 ARG A N 1
ATOM 593 C CA . ARG A 1 79 ? -7.518 -9.639 12.069 1.00 94.31 79 ARG A CA 1
ATOM 594 C C . ARG A 1 79 ? -7.931 -10.783 11.161 1.00 94.31 79 ARG A C 1
ATOM 596 O O . ARG A 1 79 ? -9.089 -11.214 11.191 1.00 94.31 79 ARG A O 1
ATOM 603 N N . ILE A 1 80 ? -6.997 -11.295 10.374 1.00 92.06 80 ILE A N 1
ATOM 604 C CA . ILE A 1 80 ? -7.197 -12.456 9.504 1.00 92.06 80 ILE A CA 1
ATOM 605 C C . ILE A 1 80 ? -6.139 -13.480 9.886 1.00 92.06 80 ILE A C 1
ATOM 607 O O . ILE A 1 80 ? -4.951 -13.171 9.861 1.00 92.06 80 ILE A O 1
ATOM 611 N N . GLU A 1 81 ? -6.601 -14.670 10.274 1.00 88.88 81 GLU A N 1
ATOM 612 C CA . GLU A 1 81 ? -5.760 -15.666 10.945 1.00 88.88 81 GLU A CA 1
ATOM 613 C C . GLU A 1 81 ? -5.035 -15.013 12.138 1.00 88.88 81 GLU A C 1
ATOM 615 O O . GLU A 1 81 ? -5.662 -14.267 12.900 1.00 88.88 81 GLU A O 1
ATOM 620 N N . GLU A 1 82 ? -3.728 -15.235 12.259 1.00 85.69 82 GLU A N 1
ATOM 621 C CA . GLU A 1 82 ? -2.888 -14.701 13.336 1.00 85.69 82 GLU A CA 1
ATOM 622 C C . GLU A 1 82 ? -2.195 -13.379 12.974 1.00 85.69 82 GLU A C 1
ATOM 624 O O . GLU A 1 82 ? -1.242 -12.959 13.632 1.00 85.69 82 GLU A O 1
ATOM 629 N N . ALA A 1 83 ? -2.663 -12.696 11.923 1.00 89.56 83 ALA A N 1
ATOM 630 C CA . ALA A 1 83 ? -2.083 -11.447 11.449 1.00 89.56 83 ALA A CA 1
ATOM 631 C C . ALA A 1 83 ? -3.068 -10.274 11.517 1.00 89.56 83 ALA A C 1
ATOM 633 O O . ALA A 1 83 ? -4.267 -10.395 11.247 1.00 89.56 83 ALA A O 1
ATOM 634 N N . TRP A 1 84 ? -2.519 -9.096 11.812 1.00 92.81 84 TRP A N 1
ATOM 635 C CA . TRP A 1 84 ? -3.204 -7.821 11.639 1.00 92.81 84 TRP A CA 1
ATOM 636 C C . TRP A 1 84 ? -2.795 -7.199 10.310 1.00 92.81 84 TRP A C 1
ATOM 638 O O . TRP A 1 84 ? -1.616 -6.945 10.068 1.00 92.81 84 TRP A O 1
ATOM 648 N N . MET A 1 85 ? -3.776 -6.934 9.456 1.00 94.94 85 MET A N 1
ATOM 649 C CA . MET A 1 85 ? -3.569 -6.337 8.142 1.00 94.94 85 MET A CA 1
ATOM 650 C C . MET A 1 85 ? -4.192 -4.952 8.075 1.00 94.94 85 MET A C 1
ATOM 652 O O . MET A 1 85 ? -5.349 -4.774 8.446 1.00 94.94 85 MET A O 1
ATOM 656 N N . LEU A 1 86 ? -3.436 -3.981 7.563 1.00 95.25 86 LEU A N 1
ATOM 657 C CA . LEU A 1 86 ? -3.969 -2.666 7.216 1.00 95.25 86 LEU A CA 1
ATOM 658 C C . LEU A 1 86 ? -5.092 -2.827 6.192 1.00 95.25 86 LEU A C 1
ATOM 660 O O . LEU A 1 86 ? -4.937 -3.570 5.225 1.00 95.25 86 LEU A O 1
ATOM 664 N N . CYS A 1 87 ? -6.210 -2.149 6.408 1.00 95.81 87 CYS A N 1
ATOM 665 C CA . CYS A 1 87 ? -7.395 -2.267 5.576 1.00 95.81 87 CYS A CA 1
ATOM 666 C C . CYS A 1 87 ? -8.227 -0.980 5.587 1.00 95.81 87 CYS A C 1
ATOM 668 O O . CYS A 1 87 ? -7.966 -0.051 6.356 1.00 95.81 87 CYS A O 1
ATOM 670 N N . PHE A 1 88 ? -9.234 -0.940 4.720 1.00 95.12 88 PHE A N 1
ATOM 671 C CA . PHE A 1 88 ? -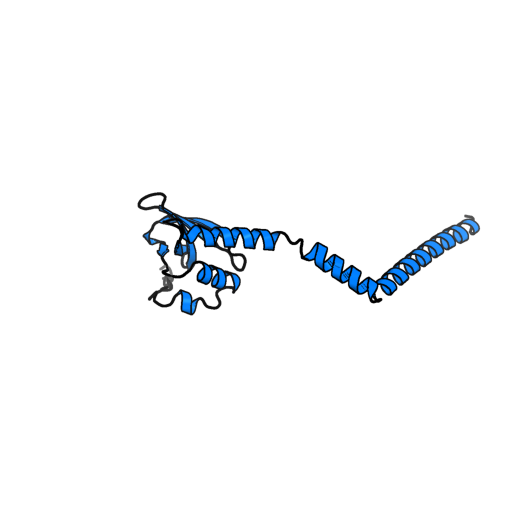10.244 0.109 4.681 1.00 95.12 88 PHE A CA 1
ATOM 672 C C . PHE A 1 88 ? -11.609 -0.516 4.944 1.00 95.12 88 PHE A C 1
ATOM 674 O O . PHE A 1 88 ? -11.999 -1.458 4.253 1.00 95.12 88 PHE A O 1
ATOM 681 N N . ILE A 1 89 ? -12.338 -0.004 5.929 1.00 94.56 89 ILE A N 1
ATOM 682 C CA . ILE A 1 89 ? -13.772 -0.273 6.045 1.00 94.56 89 ILE A CA 1
ATOM 683 C C . ILE A 1 89 ? -14.422 0.469 4.884 1.00 94.56 89 ILE A C 1
ATOM 685 O O . ILE A 1 89 ? -14.151 1.651 4.706 1.00 94.56 89 ILE A O 1
ATOM 689 N N . VAL A 1 90 ? -15.198 -0.231 4.062 1.00 92.44 90 VAL A N 1
ATOM 690 C CA . VAL A 1 90 ? -15.857 0.344 2.879 1.00 92.44 90 VAL A CA 1
ATOM 691 C C . VAL A 1 90 ? -17.311 0.665 3.189 1.00 92.44 90 VAL A C 1
ATOM 693 O O . VAL A 1 90 ? -17.799 1.727 2.822 1.00 92.44 90 VAL A O 1
ATOM 696 N N . GLU A 1 91 ? -17.987 -0.251 3.876 1.00 90.00 91 GLU A N 1
ATOM 697 C CA . GLU A 1 91 ? -19.414 -0.166 4.165 1.00 90.00 91 GLU A CA 1
ATOM 698 C C . GLU A 1 91 ? -19.735 -0.986 5.416 1.00 90.00 91 GLU A C 1
ATOM 700 O O . GLU A 1 91 ? -19.192 -2.084 5.612 1.00 90.00 91 GLU A O 1
ATOM 705 N N . LYS A 1 92 ? -20.637 -0.478 6.257 1.00 91.06 92 LYS A N 1
ATOM 706 C CA . LYS A 1 92 ? -21.273 -1.266 7.311 1.00 91.06 92 LYS A CA 1
ATOM 707 C C . LYS A 1 92 ? -22.567 -1.878 6.768 1.00 91.06 92 LYS A C 1
ATOM 709 O O . LYS A 1 92 ? -23.515 -1.158 6.479 1.00 91.06 92 LYS A O 1
ATOM 714 N N . LEU A 1 93 ? -22.607 -3.206 6.636 1.00 88.50 93 LEU A N 1
ATOM 715 C CA . LEU A 1 93 ? -23.770 -3.911 6.071 1.00 88.50 93 LEU A CA 1
ATOM 716 C C . LEU A 1 93 ? -24.916 -4.004 7.083 1.00 88.50 93 LEU A C 1
ATOM 718 O O . LEU A 1 93 ? -26.081 -3.835 6.735 1.00 88.50 93 LEU A O 1
ATOM 722 N N . ASP A 1 94 ? -24.576 -4.281 8.341 1.00 88.44 94 ASP A N 1
ATOM 723 C CA . ASP A 1 94 ? -25.497 -4.306 9.474 1.00 88.44 94 ASP A CA 1
ATOM 724 C C . ASP A 1 94 ? -24.733 -4.054 10.790 1.00 88.44 94 ASP A C 1
ATOM 726 O O . ASP A 1 94 ? -23.591 -3.600 10.787 1.00 88.44 94 ASP A O 1
ATOM 730 N N . ASN A 1 95 ? -25.351 -4.323 11.945 1.00 81.19 95 ASN A N 1
ATOM 731 C CA . ASN A 1 95 ? -24.730 -4.100 13.257 1.00 81.19 95 ASN A CA 1
ATOM 732 C C . ASN A 1 95 ? -23.546 -5.024 13.578 1.00 81.19 95 ASN A C 1
ATOM 734 O O . ASN A 1 95 ? -22.855 -4.776 14.562 1.00 81.19 95 ASN A O 1
ATOM 738 N N . VAL A 1 96 ? -23.334 -6.083 12.803 1.00 86.81 96 VAL A N 1
ATOM 739 C CA . VAL A 1 96 ? -22.355 -7.134 13.079 1.00 86.81 96 VAL A CA 1
ATOM 740 C C . VAL A 1 96 ? -21.301 -7.202 11.980 1.00 86.81 96 VAL A C 1
ATOM 742 O O . VAL A 1 96 ? -20.134 -7.422 12.299 1.00 86.81 96 VAL A O 1
ATOM 745 N N . LEU A 1 97 ? -21.680 -7.007 10.715 1.00 94.12 97 LEU A N 1
ATOM 746 C CA . 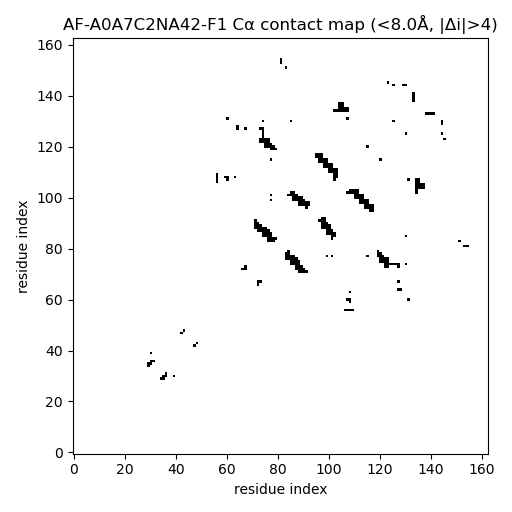LEU A 1 97 ? -20.855 -7.288 9.545 1.00 94.12 97 LEU A CA 1
ATOM 747 C C . LEU A 1 97 ? -20.369 -6.016 8.832 1.00 94.12 97 LEU A C 1
ATOM 749 O O . LEU A 1 97 ? -21.142 -5.120 8.488 1.00 94.12 97 LEU A O 1
ATOM 753 N N . LEU A 1 98 ? -19.070 -5.983 8.541 1.00 95.56 98 LEU A N 1
ATOM 754 C CA . LEU A 1 98 ? -18.393 -4.925 7.794 1.00 95.56 98 LEU A CA 1
ATOM 755 C C . LEU A 1 98 ? -17.855 -5.464 6.467 1.00 95.56 98 LEU A C 1
ATOM 757 O O . LEU A 1 98 ? -17.213 -6.517 6.443 1.00 95.56 98 LEU A O 1
ATOM 761 N N . ALA A 1 99 ? -18.047 -4.712 5.383 1.00 95.81 99 ALA A N 1
ATOM 762 C CA . ALA A 1 99 ? -17.288 -4.890 4.151 1.00 95.81 99 ALA A CA 1
ATOM 763 C C . ALA A 1 99 ? -15.933 -4.190 4.304 1.00 95.81 99 ALA A C 1
ATOM 765 O O . ALA A 1 99 ? -15.861 -2.975 4.503 1.00 95.81 99 ALA A O 1
ATOM 766 N N . VAL A 1 100 ? -14.851 -4.955 4.208 1.00 96.00 100 VAL A N 1
ATOM 767 C CA . VAL A 1 100 ? -13.481 -4.478 4.403 1.00 96.00 100 VAL A CA 1
ATOM 768 C C . VAL A 1 100 ? -12.653 -4.778 3.163 1.00 96.00 100 VAL A C 1
ATOM 770 O O . VAL A 1 100 ? -12.593 -5.916 2.705 1.00 96.00 100 VAL A O 1
ATOM 773 N N . PHE A 1 101 ? -11.962 -3.774 2.638 1.00 96.12 101 PHE A N 1
ATOM 774 C CA . PHE A 1 101 ? -10.978 -3.945 1.578 1.00 96.12 101 PHE A CA 1
ATOM 775 C C . PHE A 1 101 ? -9.569 -4.036 2.172 1.00 96.12 101 PHE A C 1
ATOM 777 O O . PHE A 1 101 ? -9.103 -3.113 2.843 1.00 96.12 101 PHE A O 1
ATOM 784 N N . VAL A 1 102 ? -8.884 -5.150 1.919 1.00 96.94 102 VAL A N 1
ATOM 785 C CA . VAL A 1 102 ? -7.498 -5.394 2.331 1.00 96.94 102 VAL A CA 1
ATOM 786 C C . VAL A 1 102 ? -6.586 -5.200 1.112 1.00 96.94 102 VAL A C 1
ATOM 788 O O . VAL A 1 102 ? -6.577 -6.050 0.214 1.00 96.94 102 VAL A O 1
ATOM 791 N N . PRO A 1 103 ? -5.837 -4.087 1.045 1.00 95.19 103 PRO A N 1
ATOM 792 C CA . PRO A 1 103 ? -4.983 -3.755 -0.085 1.00 95.19 103 PRO A CA 1
ATOM 793 C C . PRO A 1 103 ? -3.721 -4.625 -0.148 1.00 95.19 103 PRO A C 1
ATOM 795 O O . PRO A 1 103 ? -3.212 -5.122 0.854 1.00 95.19 103 PRO A O 1
ATOM 798 N N . SER A 1 104 ? -3.163 -4.742 -1.348 1.00 94.00 104 SER A N 1
ATOM 799 C CA . SER A 1 104 ? -1.866 -5.353 -1.635 1.00 94.00 104 SER A CA 1
ATOM 800 C C . SER A 1 104 ? -0.779 -4.285 -1.763 1.00 94.00 104 SER A C 1
ATOM 802 O O . SER A 1 104 ? -0.983 -3.223 -2.349 1.00 94.00 104 SER A O 1
ATOM 804 N N . ALA A 1 105 ? 0.425 -4.571 -1.275 1.00 93.31 105 ALA A N 1
ATOM 805 C CA . ALA A 1 105 ? 1.580 -3.692 -1.445 1.00 93.31 105 ALA A CA 1
ATOM 806 C C . ALA A 1 105 ? 2.407 -4.097 -2.687 1.00 93.31 105 ALA A C 1
ATOM 808 O O . AL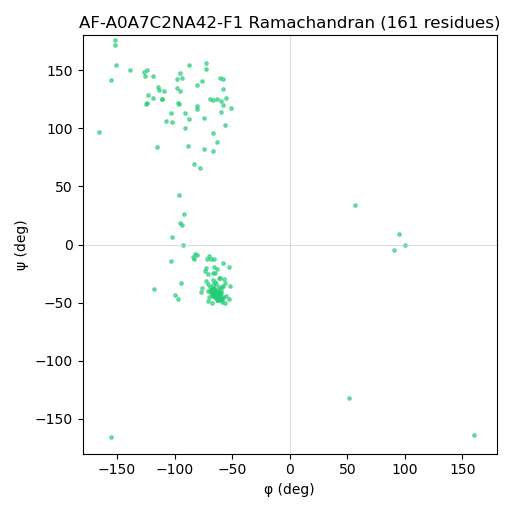A A 1 105 ? 2.525 -5.289 -2.965 1.00 93.31 105 ALA A O 1
ATOM 809 N N . PRO A 1 106 ? 2.987 -3.151 -3.454 1.00 90.94 106 PRO A N 1
ATOM 810 C CA . PRO A 1 106 ? 2.926 -1.693 -3.310 1.00 90.94 106 PRO A CA 1
ATOM 811 C C . PRO A 1 106 ? 1.777 -1.054 -4.118 1.00 90.94 106 PRO A C 1
ATOM 813 O O . PRO A 1 106 ? 1.901 0.093 -4.544 1.00 90.94 106 PRO A O 1
ATOM 816 N N . THR A 1 107 ? 0.689 -1.786 -4.390 1.00 88.75 107 THR A N 1
ATOM 817 C CA . THR A 1 107 ? -0.405 -1.359 -5.284 1.00 88.75 107 THR A CA 1
ATOM 818 C C . THR A 1 107 ? -1.706 -1.187 -4.489 1.00 88.75 107 THR A C 1
ATOM 820 O O . THR A 1 107 ? -2.530 -2.096 -4.496 1.00 88.75 107 THR A O 1
ATOM 823 N N . PRO A 1 108 ? -1.952 -0.031 -3.836 1.00 87.88 108 PRO A N 1
ATOM 824 C CA . PRO A 1 108 ? -3.016 0.107 -2.834 1.00 87.88 108 PRO A CA 1
ATOM 825 C C . PRO A 1 108 ? -4.434 -0.098 -3.367 1.00 87.88 108 PRO A C 1
ATOM 827 O O . PRO A 1 108 ? -5.330 -0.371 -2.587 1.00 87.88 108 PRO A O 1
ATOM 830 N N . ALA A 1 109 ? -4.640 0.050 -4.677 1.00 85.69 109 ALA A N 1
ATOM 831 C CA . ALA A 1 109 ? -5.927 -0.197 -5.325 1.00 85.69 109 ALA A CA 1
ATOM 832 C C . ALA A 1 109 ? -6.179 -1.680 -5.662 1.00 85.69 109 ALA A C 1
ATOM 834 O O . ALA A 1 109 ? -7.291 -2.040 -6.031 1.00 85.69 109 ALA A O 1
ATOM 835 N N . ALA A 1 110 ? -5.156 -2.535 -5.592 1.00 88.19 110 ALA A N 1
ATOM 836 C CA . ALA A 1 110 ? -5.293 -3.978 -5.751 1.00 88.19 110 ALA A CA 1
ATOM 837 C C . ALA A 1 110 ? -5.418 -4.625 -4.372 1.00 88.19 110 ALA A C 1
ATOM 839 O O . ALA A 1 110 ? -4.831 -4.132 -3.413 1.00 88.19 110 ALA A O 1
ATOM 840 N N . GLY A 1 111 ? -6.158 -5.722 -4.261 1.00 93.62 111 GLY A N 1
ATOM 841 C CA . GLY A 1 111 ? -6.377 -6.392 -2.987 1.00 93.62 111 GLY A CA 1
ATOM 842 C C . GLY A 1 111 ? -7.600 -7.289 -3.013 1.00 93.62 111 GLY A C 1
ATOM 843 O O . GLY A 1 111 ? -8.127 -7.603 -4.082 1.00 93.62 111 GLY A O 1
ATOM 844 N N . SER A 1 112 ? -8.054 -7.659 -1.825 1.00 95.69 112 SER A N 1
ATOM 845 C CA . SER A 1 112 ? -9.205 -8.536 -1.631 1.00 95.69 112 SER A CA 1
ATOM 846 C C . SER A 1 112 ? -10.246 -7.863 -0.750 1.00 95.69 112 SER A C 1
ATOM 848 O O . SER A 1 112 ? -9.916 -7.064 0.125 1.00 95.69 112 SER A O 1
ATOM 850 N N . ILE A 1 113 ? -11.509 -8.210 -0.970 1.00 96.12 113 ILE A N 1
ATOM 851 C CA . ILE A 1 113 ? -12.620 -7.800 -0.112 1.00 96.12 113 ILE A CA 1
ATOM 852 C C . ILE A 1 113 ? -12.920 -8.945 0.853 1.00 96.12 113 ILE A C 1
ATOM 854 O O . ILE A 1 113 ? -12.989 -10.104 0.443 1.00 96.12 113 ILE A O 1
ATOM 858 N N . TYR A 1 114 ? -13.109 -8.608 2.122 1.00 96.94 114 TYR A N 1
ATOM 859 C CA . TYR A 1 114 ? -13.511 -9.520 3.182 1.00 96.94 114 TYR A CA 1
ATOM 860 C C . TYR A 1 114 ? -14.752 -8.979 3.883 1.00 96.94 114 TYR A C 1
ATOM 862 O O . TYR A 1 114 ? -14.890 -7.774 4.079 1.00 96.94 114 TYR A O 1
ATOM 870 N N . TYR A 1 115 ? -15.622 -9.888 4.308 1.00 96.31 115 TYR A N 1
ATOM 871 C CA . TYR A 1 115 ? -16.729 -9.577 5.202 1.00 96.31 115 TYR A CA 1
ATOM 872 C C . TYR A 1 115 ? -16.355 -10.051 6.599 1.00 96.31 115 TYR A C 1
ATOM 874 O O . TYR A 1 115 ? -16.159 -11.249 6.815 1.00 96.31 115 TYR A O 1
ATOM 882 N N . LEU A 1 116 ? -16.179 -9.112 7.523 1.00 95.94 116 LEU A N 1
ATOM 883 C CA . LEU A 1 116 ? -15.661 -9.384 8.862 1.00 95.94 116 LEU A CA 1
ATOM 884 C C . LEU A 1 116 ? -16.604 -8.838 9.922 1.00 95.94 116 LEU A C 1
ATOM 886 O O . LEU A 1 116 ? -17.257 -7.816 9.723 1.00 95.94 116 LEU A O 1
ATOM 890 N N . THR A 1 117 ? -16.647 -9.519 11.060 1.00 95.44 117 THR A N 1
ATOM 891 C CA . THR A 1 117 ? -17.365 -9.041 12.235 1.00 95.44 117 THR A CA 1
ATOM 892 C C . THR A 1 117 ? -16.626 -7.871 12.891 1.00 95.44 117 THR A C 1
ATOM 894 O O . THR A 1 117 ? -15.398 -7.784 12.793 1.00 95.44 117 THR A O 1
ATOM 897 N N . GLU A 1 118 ? -17.346 -6.964 13.563 1.00 91.81 118 GLU A N 1
ATOM 898 C CA . GLU A 1 118 ? -16.733 -5.770 14.178 1.00 91.81 118 GLU A CA 1
ATOM 899 C C . GLU A 1 118 ? -15.597 -6.101 15.170 1.00 91.81 118 GLU A C 1
ATOM 901 O O . GLU A 1 118 ? -14.611 -5.371 15.226 1.00 91.81 118 GLU A O 1
ATOM 906 N N . ASP A 1 119 ? -15.660 -7.225 15.895 1.00 92.75 119 ASP A N 1
ATOM 907 C CA . ASP A 1 119 ? -14.617 -7.660 16.845 1.00 92.75 119 ASP A CA 1
ATOM 908 C C . ASP A 1 119 ? -13.278 -8.020 16.173 1.00 92.75 119 ASP A C 1
ATOM 910 O O . ASP A 1 119 ? -12.221 -8.017 16.812 1.00 92.75 119 ASP A O 1
ATOM 914 N N . ARG A 1 120 ? -13.299 -8.297 14.865 1.00 94.00 120 ARG A N 1
ATOM 915 C CA . ARG A 1 120 ? -12.104 -8.586 14.062 1.00 94.00 120 ARG A CA 1
ATOM 916 C C . ARG A 1 120 ? -11.516 -7.347 13.398 1.00 94.00 120 ARG A C 1
ATOM 918 O O . ARG A 1 120 ? -10.507 -7.475 12.704 1.00 94.00 120 ARG A O 1
ATOM 925 N N . VAL A 1 121 ? -12.109 -6.169 13.588 1.00 93.75 121 VAL A N 1
ATOM 926 C CA . VAL A 1 121 ? -11.691 -4.929 12.926 1.00 93.75 121 VAL A CA 1
ATOM 927 C C . VAL A 1 121 ? -11.406 -3.844 13.960 1.00 93.75 121 VAL A C 1
ATOM 929 O O . VAL A 1 121 ? -12.274 -3.431 14.722 1.00 93.75 121 VAL A O 1
ATOM 932 N N . LYS A 1 122 ? -10.179 -3.323 13.964 1.00 92.44 122 LYS A N 1
ATOM 933 C CA . LYS A 1 122 ? -9.770 -2.201 14.817 1.00 92.44 122 LYS A CA 1
ATOM 934 C C . LYS A 1 122 ? -9.594 -0.952 13.962 1.00 92.44 122 LYS A C 1
ATOM 936 O O . LYS A 1 122 ? -8.622 -0.858 13.221 1.00 92.44 122 LYS A O 1
ATOM 941 N N . ARG A 1 123 ? -10.525 0.002 14.050 1.00 92.06 123 ARG A N 1
ATOM 942 C CA . ARG A 1 123 ? -10.424 1.302 13.355 1.00 92.06 123 ARG A CA 1
ATOM 943 C C . ARG A 1 123 ? -9.159 2.033 13.772 1.00 92.06 123 ARG A C 1
ATOM 945 O O . ARG A 1 123 ? -8.815 1.954 14.946 1.00 92.06 123 ARG A O 1
ATOM 952 N N . LEU A 1 124 ? -8.519 2.714 12.826 1.00 91.19 124 LEU A N 1
ATOM 953 C CA . LEU A 1 124 ? -7.340 3.558 12.991 1.00 91.19 124 LEU A CA 1
ATOM 954 C C . LEU A 1 124 ? -7.732 5.017 12.763 1.00 91.19 124 LEU A C 1
ATOM 956 O O . LEU A 1 124 ? -8.248 5.351 11.699 1.00 91.19 124 LEU A O 1
ATOM 960 N N . ASP A 1 125 ? -7.450 5.883 13.735 1.00 89.56 125 ASP A N 1
ATOM 961 C CA . ASP A 1 125 ? -7.651 7.330 13.594 1.00 89.56 125 ASP A CA 1
ATOM 962 C C . ASP A 1 125 ? -6.455 7.966 12.870 1.00 89.56 125 ASP A C 1
ATOM 964 O O . ASP A 1 125 ? -5.597 8.623 13.460 1.00 89.56 125 ASP A O 1
ATOM 968 N N . VAL A 1 126 ? -6.337 7.660 11.577 1.00 88.81 126 VAL A N 1
ATOM 969 C CA . VAL A 1 126 ? -5.270 8.156 10.703 1.00 88.81 126 VAL A CA 1
ATOM 970 C C . VAL A 1 126 ? -5.836 8.537 9.333 1.00 88.81 126 VAL A C 1
ATOM 972 O O . VAL A 1 126 ? -6.778 7.897 8.862 1.00 88.81 126 VAL A O 1
ATOM 975 N N . PRO A 1 127 ? -5.234 9.515 8.632 1.00 88.81 127 PRO A N 1
ATOM 976 C CA . PRO A 1 127 ? -5.641 9.845 7.269 1.00 88.81 127 PRO A CA 1
ATOM 977 C C . PRO A 1 127 ? -5.474 8.657 6.310 1.00 88.81 127 PRO A C 1
ATOM 979 O O . PRO A 1 127 ? -4.451 7.958 6.355 1.00 88.81 127 PRO A O 1
ATOM 982 N N . VAL A 1 128 ? -6.391 8.487 5.351 1.00 89.19 128 VAL A N 1
ATOM 983 C CA . VAL A 1 128 ? -6.285 7.462 4.289 1.00 89.19 128 VAL A CA 1
ATOM 984 C C . VAL A 1 128 ? -4.997 7.641 3.491 1.00 89.19 128 VAL A C 1
ATOM 986 O O . VAL A 1 128 ? -4.340 6.667 3.123 1.00 89.19 128 VAL A O 1
ATOM 989 N N . SER A 1 129 ? -4.575 8.888 3.279 1.00 88.38 129 SER A N 1
ATOM 990 C CA . SER A 1 129 ? -3.312 9.213 2.606 1.00 88.38 129 SER A CA 1
ATOM 991 C C . SER A 1 129 ? -2.078 8.626 3.311 1.00 88.38 129 SER A C 1
ATOM 993 O O . SER A 1 129 ? -1.161 8.150 2.634 1.00 88.38 129 SER A O 1
ATOM 995 N N . SER A 1 130 ? -2.068 8.581 4.646 1.00 91.00 130 SER A N 1
ATOM 996 C CA . SER A 1 130 ? -0.995 7.963 5.436 1.00 91.00 130 SER A CA 1
ATOM 997 C C . SER A 1 130 ? -0.970 6.445 5.250 1.00 91.00 130 SER A C 1
ATOM 999 O O . SER A 1 130 ? 0.099 5.870 5.031 1.00 91.00 130 SER A O 1
ATOM 1001 N N . ALA A 1 131 ? -2.141 5.800 5.248 1.00 92.06 131 ALA A N 1
ATOM 1002 C CA . ALA A 1 131 ? -2.278 4.369 4.973 1.00 92.06 131 ALA A CA 1
ATOM 1003 C C . ALA A 1 131 ? -1.815 4.010 3.552 1.00 92.06 131 ALA A C 1
ATOM 1005 O O . ALA A 1 131 ? -0.993 3.110 3.375 1.00 92.06 131 ALA A O 1
ATOM 1006 N N . ILE A 1 132 ? -2.256 4.766 2.541 1.00 91.62 132 ILE A N 1
ATOM 1007 C CA . ILE A 1 132 ? -1.829 4.603 1.142 1.00 91.62 132 ILE A CA 1
ATOM 1008 C C . ILE A 1 132 ? -0.308 4.747 1.013 1.00 91.62 132 ILE A C 1
ATOM 1010 O O . ILE A 1 132 ? 0.334 3.922 0.360 1.00 91.62 132 ILE A O 1
ATOM 1014 N N . SER A 1 133 ? 0.281 5.762 1.655 1.00 90.94 133 SER A N 1
ATOM 1015 C CA . SER A 1 133 ? 1.733 5.979 1.657 1.00 90.94 133 SER A CA 1
ATOM 1016 C C . SER A 1 133 ? 2.481 4.793 2.272 1.00 90.94 133 SER A C 1
ATOM 1018 O O . SER A 1 133 ? 3.449 4.304 1.687 1.00 90.94 133 SER A O 1
ATOM 1020 N N . CYS A 1 134 ? 1.992 4.271 3.400 1.00 93.75 134 CYS A N 1
ATOM 1021 C CA . CYS A 1 134 ? 2.545 3.085 4.053 1.00 93.75 134 CYS A CA 1
ATOM 1022 C C . CYS A 1 134 ? 2.528 1.859 3.119 1.00 93.75 134 CYS A C 1
ATOM 1024 O O . CYS A 1 134 ? 3.555 1.201 2.945 1.00 93.75 134 CYS A O 1
ATOM 1026 N N . ILE A 1 135 ? 1.406 1.601 2.436 1.00 93.94 135 ILE A N 1
ATOM 1027 C CA . ILE A 1 135 ? 1.258 0.479 1.488 1.00 93.94 135 ILE A CA 1
ATOM 1028 C C . ILE A 1 135 ? 2.228 0.619 0.312 1.00 93.94 135 ILE A C 1
ATOM 1030 O O . ILE A 1 135 ? 2.941 -0.327 -0.024 1.00 93.94 135 ILE A O 1
ATOM 1034 N N . MET A 1 136 ? 2.301 1.804 -0.302 1.00 91.44 136 MET A N 1
ATOM 1035 C CA . MET A 1 136 ? 3.218 2.065 -1.420 1.00 91.44 136 MET A CA 1
ATOM 1036 C C . MET A 1 136 ? 4.690 1.900 -1.024 1.00 91.44 136 MET A C 1
ATOM 1038 O O . MET A 1 136 ? 5.517 1.544 -1.861 1.00 91.44 136 MET A O 1
ATOM 1042 N N . ARG A 1 137 ? 5.017 2.145 0.249 1.00 93.50 137 ARG A N 1
ATOM 1043 C CA . ARG A 1 137 ? 6.365 2.013 0.814 1.00 93.50 137 ARG A CA 1
ATOM 1044 C C . ARG A 1 137 ? 6.610 0.657 1.481 1.00 93.50 137 ARG A C 1
ATOM 1046 O O . ARG A 1 137 ? 7.544 0.543 2.270 1.00 93.50 137 ARG A O 1
ATOM 1053 N N . LEU A 1 138 ? 5.800 -0.358 1.169 1.00 94.25 138 LEU A N 1
ATOM 1054 C CA . LEU A 1 138 ? 5.960 -1.731 1.668 1.00 94.25 138 LEU A CA 1
ATOM 1055 C C . LEU A 1 138 ? 5.974 -1.818 3.208 1.00 94.25 138 LEU A C 1
ATOM 1057 O O . LEU A 1 138 ? 6.697 -2.625 3.785 1.00 94.25 138 LEU A O 1
ATOM 1061 N N . GLY A 1 139 ? 5.206 -0.958 3.882 1.00 91.50 139 GLY A N 1
ATOM 1062 C CA . GLY A 1 139 ? 5.113 -0.920 5.343 1.00 91.50 139 GLY A CA 1
ATOM 1063 C C . GLY A 1 139 ? 6.110 0.016 6.035 1.00 91.50 139 GLY A C 1
ATOM 1064 O O . GLY A 1 139 ? 6.029 0.194 7.250 1.00 91.50 139 GLY A O 1
ATOM 1065 N N . VAL A 1 140 ? 7.037 0.654 5.310 1.00 91.50 140 VAL A N 1
ATOM 1066 C CA . VAL A 1 140 ? 7.952 1.640 5.912 1.00 91.50 140 VAL A CA 1
ATOM 1067 C C . VAL A 1 140 ? 7.168 2.877 6.371 1.00 91.50 140 VAL A C 1
ATOM 1069 O O . VAL A 1 140 ? 6.507 3.536 5.568 1.00 91.50 140 VAL A O 1
ATOM 1072 N N . GLY A 1 141 ? 7.300 3.224 7.656 1.00 85.88 141 GLY A N 1
ATOM 1073 C CA . GLY A 1 141 ? 6.524 4.288 8.315 1.00 85.88 141 GLY A CA 1
ATOM 1074 C C . GLY A 1 141 ? 5.267 3.787 9.041 1.00 85.88 141 GLY A C 1
ATOM 1075 O O . GLY A 1 141 ? 4.450 4.584 9.494 1.00 85.88 141 GLY A O 1
ATOM 1076 N N . SER A 1 142 ? 5.092 2.466 9.164 1.00 90.00 142 SER A N 1
ATOM 1077 C CA . SER A 1 142 ? 3.994 1.872 9.936 1.00 90.00 142 SER A CA 1
ATOM 1078 C C . SER A 1 142 ? 4.082 2.173 11.431 1.00 90.00 142 SER A C 1
ATOM 1080 O O . SER A 1 142 ? 3.054 2.195 12.096 1.00 90.00 142 SER A O 1
ATOM 1082 N N . LYS A 1 143 ? 5.280 2.451 11.966 1.00 89.06 143 LYS A N 1
ATOM 1083 C CA . LYS A 1 143 ? 5.464 2.794 13.381 1.00 89.06 143 LYS A CA 1
ATOM 1084 C C . LYS A 1 143 ? 4.605 3.990 13.764 1.00 89.06 143 LYS A C 1
ATOM 1086 O O . LYS A 1 143 ? 3.889 3.907 14.750 1.00 89.06 143 LYS A O 1
ATOM 1091 N N . GLU A 1 144 ? 4.664 5.069 12.993 1.00 85.88 144 GLU A N 1
ATOM 1092 C CA . GLU A 1 144 ? 3.876 6.281 13.220 1.00 85.88 144 GLU A CA 1
ATOM 1093 C C . GLU A 1 144 ? 2.378 6.023 13.031 1.00 85.88 144 GLU A C 1
ATOM 1095 O O . GLU A 1 144 ? 1.572 6.507 13.815 1.00 85.88 144 GLU A O 1
ATOM 1100 N N . LEU A 1 145 ? 2.012 5.207 12.037 1.00 86.50 145 LEU A N 1
ATOM 1101 C CA . LEU A 1 145 ? 0.619 4.853 11.746 1.00 86.50 145 LEU A CA 1
ATOM 1102 C C . LEU A 1 145 ? -0.029 4.009 12.858 1.00 86.50 145 LEU A C 1
ATOM 1104 O O . LEU A 1 145 ? -1.233 4.090 13.073 1.00 86.50 145 LEU A O 1
ATOM 1108 N N . LEU A 1 146 ? 0.772 3.206 13.559 1.00 88.62 146 LEU A N 1
ATOM 1109 C CA . LEU A 1 146 ? 0.333 2.294 14.616 1.00 88.62 146 LEU A CA 1
ATOM 1110 C C . LEU A 1 146 ? 0.609 2.832 16.031 1.00 88.62 146 LEU A C 1
ATOM 1112 O O . LEU A 1 146 ? 0.395 2.112 17.012 1.00 88.62 146 LEU A O 1
ATOM 1116 N N . GLN A 1 147 ? 1.081 4.078 16.168 1.00 80.62 147 GLN A N 1
ATOM 1117 C CA . GLN A 1 147 ? 1.290 4.705 17.475 1.00 80.62 147 GLN A CA 1
ATOM 1118 C C . GLN A 1 147 ? -0.031 4.730 18.256 1.00 80.62 147 GLN A C 1
ATOM 1120 O O . GLN A 1 147 ? -1.014 5.309 17.813 1.00 80.62 147 GLN A O 1
ATOM 1125 N N . GLY A 1 148 ? -0.050 4.085 19.427 1.00 69.12 148 GLY A N 1
ATOM 1126 C CA . GLY A 1 148 ? -1.232 4.020 20.292 1.00 69.12 148 GLY A CA 1
ATOM 1127 C C . GLY A 1 148 ? -2.041 2.722 20.217 1.00 69.12 148 GLY A C 1
ATOM 1128 O O . GLY A 1 148 ? -2.989 2.591 20.984 1.00 69.12 148 GLY A O 1
ATOM 1129 N N . TYR A 1 149 ? -1.660 1.741 19.386 1.00 68.50 149 TYR A N 1
ATOM 1130 C CA . TYR A 1 149 ? -2.251 0.392 19.411 1.00 68.50 149 TYR A CA 1
ATOM 1131 C C . TYR A 1 149 ? -1.445 -0.499 20.364 1.00 68.50 149 TYR A C 1
ATOM 1133 O O . TYR A 1 149 ? -0.378 -0.975 19.974 1.00 68.50 149 TYR A O 1
ATOM 1141 N N . PRO A 1 150 ? -1.904 -0.725 21.615 1.00 53.66 150 PRO A N 1
ATOM 1142 C CA . PRO A 1 150 ? -1.025 -1.174 22.702 1.00 53.66 150 PRO A CA 1
ATOM 1143 C C . PRO A 1 150 ? -0.549 -2.625 22.585 1.00 53.66 150 PRO A C 1
ATOM 1145 O O . PRO A 1 150 ? 0.357 -3.029 23.300 1.00 53.66 150 PRO A O 1
ATOM 1148 N N . ALA A 1 151 ? -1.144 -3.414 21.698 1.00 55.31 151 ALA A N 1
ATOM 1149 C CA . ALA A 1 151 ? -0.822 -4.818 21.530 1.00 55.31 151 ALA A CA 1
ATOM 1150 C C . ALA A 1 151 ? -1.428 -5.306 20.212 1.00 55.31 151 ALA A C 1
ATOM 1152 O O . ALA A 1 151 ? -2.602 -5.677 20.130 1.00 55.31 151 ALA A O 1
ATOM 1153 N N . LEU A 1 152 ? -0.611 -5.332 19.163 1.00 62.25 152 LEU A N 1
ATOM 1154 C CA . LEU A 1 152 ? -0.713 -6.401 18.173 1.00 62.25 152 LEU A CA 1
ATOM 1155 C C . LEU A 1 152 ? -0.033 -7.610 18.824 1.00 62.25 152 LEU A C 1
ATOM 1157 O O . LEU A 1 152 ? 1.083 -7.965 18.460 1.00 62.25 152 LEU A O 1
ATOM 1161 N N . GLU A 1 153 ? -0.630 -8.119 19.906 1.00 54.53 153 GLU A N 1
ATOM 1162 C CA . GLU A 1 153 ? -0.092 -9.266 20.629 1.00 54.53 153 GLU A CA 1
ATOM 1163 C C . GLU A 1 153 ? 0.081 -10.409 19.627 1.00 54.53 153 GLU A C 1
ATOM 1165 O O . GLU A 1 153 ? -0.871 -10.723 18.902 1.00 54.53 153 GLU A O 1
ATOM 1170 N N . PRO A 1 154 ? 1.282 -11.001 19.524 1.00 49.12 154 PRO A N 1
ATOM 1171 C CA . PRO A 1 154 ? 1.430 -12.220 18.762 1.00 49.12 154 PRO A CA 1
ATOM 1172 C C . PRO A 1 154 ? 0.583 -13.280 19.461 1.00 49.12 154 PRO A C 1
ATOM 1174 O O . PRO A 1 154 ? 0.756 -13.525 20.656 1.00 49.12 154 PRO A O 1
ATOM 1177 N N . ALA A 1 155 ? -0.320 -13.917 18.722 1.00 49.03 155 ALA A N 1
ATOM 1178 C CA . ALA A 1 155 ? -0.878 -15.189 19.140 1.00 49.03 155 ALA A CA 1
ATOM 1179 C C . ALA A 1 155 ? 0.254 -16.219 19.099 1.00 49.03 155 ALA A C 1
ATOM 1181 O O . ALA A 1 155 ? 0.451 -16.946 18.127 1.00 49.03 155 ALA A O 1
ATOM 1182 N N . ILE A 1 156 ? 1.080 -16.226 20.142 1.00 47.59 156 ILE A N 1
ATOM 1183 C CA . ILE A 1 156 ? 1.934 -17.364 20.434 1.00 47.59 156 ILE A CA 1
ATOM 1184 C C . ILE A 1 156 ? 0.979 -18.411 21.000 1.00 47.59 156 ILE A C 1
ATOM 1186 O O . ILE A 1 156 ? 0.814 -18.531 22.211 1.00 47.59 156 ILE A O 1
ATOM 1190 N N . GLU A 1 157 ? 0.298 -19.130 20.110 1.00 51.34 157 GLU A N 1
ATOM 1191 C CA . GLU A 1 157 ? -0.308 -20.404 20.466 1.00 51.34 157 GLU A CA 1
ATOM 1192 C C . GLU A 1 157 ? 0.870 -21.338 20.755 1.00 51.34 157 GLU A C 1
ATOM 1194 O O . GLU A 1 157 ? 1.538 -21.855 19.856 1.00 51.34 157 GLU A O 1
ATOM 1199 N N . GLU A 1 158 ? 1.209 -21.446 22.036 1.00 48.16 158 GLU A N 1
ATOM 1200 C CA . GLU A 1 158 ? 2.190 -22.384 22.549 1.00 48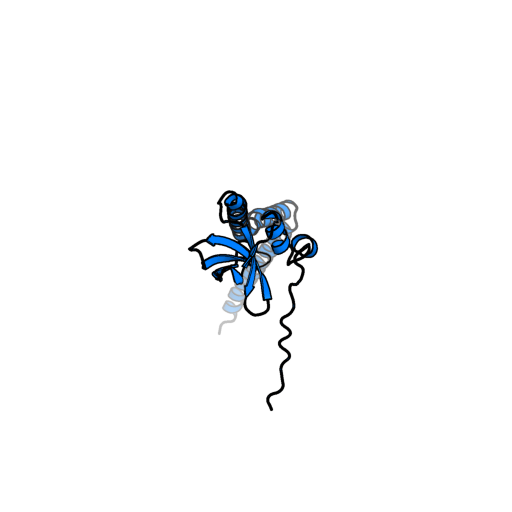.16 158 GLU A CA 1
ATOM 1201 C C . GLU A 1 158 ? 1.740 -23.780 22.104 1.00 48.16 158 GLU A C 1
ATOM 1203 O O . GLU A 1 158 ? 0.765 -24.334 22.615 1.00 48.16 158 GLU A O 1
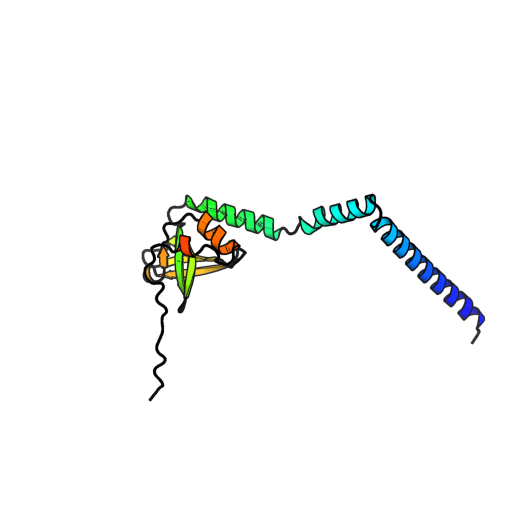ATOM 1208 N N . HIS A 1 159 ? 2.401 -24.312 21.074 1.00 48.81 159 HIS A N 1
ATOM 1209 C CA . HIS A 1 159 ? 2.125 -25.626 20.516 1.00 48.81 159 HIS A CA 1
ATOM 1210 C C . HIS A 1 159 ? 2.406 -26.669 21.601 1.00 48.81 159 HIS A C 1
ATOM 1212 O O . HIS A 1 159 ? 3.527 -27.159 21.742 1.00 48.81 159 HIS A O 1
ATOM 1218 N N . ARG A 1 160 ? 1.393 -26.962 22.423 1.00 49.50 160 ARG A N 1
ATOM 1219 C CA . ARG A 1 160 ? 1.428 -28.017 23.431 1.00 49.50 160 ARG A CA 1
ATOM 1220 C C . ARG A 1 160 ? 1.675 -29.323 22.673 1.00 49.50 160 ARG A C 1
ATOM 1222 O O . ARG A 1 160 ? 0.798 -29.716 21.902 1.00 49.50 160 ARG A O 1
ATOM 1229 N N . PRO A 1 161 ? 2.828 -29.995 22.852 1.00 50.41 161 PRO A N 1
ATOM 1230 C CA . PRO A 1 161 ? 3.037 -31.287 22.226 1.00 50.41 161 PRO A CA 1
ATOM 1231 C C . PRO A 1 161 ? 1.944 -32.216 22.746 1.00 50.41 161 PRO A C 1
ATOM 1233 O O . PRO A 1 161 ? 1.742 -32.336 23.957 1.00 50.41 161 PRO A O 1
ATOM 1236 N N . HIS A 1 162 ? 1.190 -32.792 21.815 1.00 56.50 162 HIS A N 1
ATOM 1237 C CA . HIS A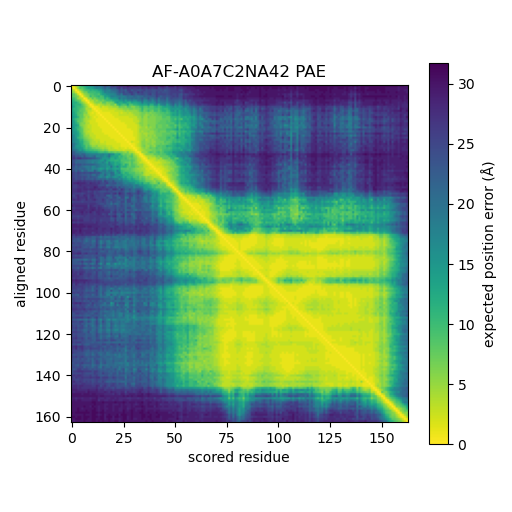 1 162 ? 0.176 -33.792 22.103 1.00 56.50 162 HIS A CA 1
ATOM 1238 C C . HIS A 1 162 ? 0.800 -34.896 22.970 1.00 56.50 162 HIS A C 1
ATOM 1240 O O . HIS A 1 162 ? 1.768 -35.535 22.555 1.00 56.50 162 HIS A O 1
ATOM 1246 N N . GLN A 1 163 ? 0.276 -35.040 24.193 1.00 50.75 163 GLN A N 1
ATOM 1247 C CA . GLN A 1 163 ? 0.396 -36.265 24.983 1.00 50.75 163 GLN A CA 1
ATOM 1248 C C . GLN A 1 163 ? -0.372 -37.392 24.300 1.00 50.75 163 GLN A C 1
ATOM 1250 O O . GLN A 1 163 ? -1.448 -37.094 23.728 1.00 50.75 163 GLN A O 1
#

Solvent-accessible surface area (backbone atoms only — not comparable to full-atom values): 9284 Å² total; per-residue (Å²): 135,75,68,71,64,53,57,54,56,52,49,52,51,48,51,51,51,51,50,51,51,50,52,53,48,52,52,53,50,43,44,73,34,77,69,28,46,49,51,50,51,47,48,46,60,58,50,66,67,59,50,59,63,59,59,50,41,54,47,46,43,48,50,57,57,61,38,60,78,41,95,51,33,41,36,25,32,38,56,57,87,88,41,78,39,67,28,32,36,61,40,70,79,55,100,50,40,31,38,29,40,36,51,35,69,61,43,59,64,43,66,49,78,44,80,41,47,58,93,41,47,47,76,45,100,56,60,58,67,57,55,47,49,18,30,52,49,72,49,57,68,42,69,73,75,48,65,88,62,94,67,85,67,74,75,74,74,75,81,71,77,83,127

Foldseek 3Di:
DDCVVVVVVVVVVVVVVVVVVVVVVVLVVCCVDPVVVVVVVVCCVVVVVPPCLVVVLVVLLVVLLVCVPPPQWAWKWFADPQDTATWTFNDDPDQFWTWIFGAAAPRRSDGDIDIGTPVRIGTFPDRSVQSNVCRNVVNVVVCVSCPPVPDSPGPPPPPDPDD

Radius of gyration: 29.78 Å; Cα contacts (8 Å, |Δi|>4): 171; chains: 1; bounding box: 53×49×87 Å

pLDDT: mean 78.79, std 15.88, range [47.59, 96.94]

Nearest PDB structures (foldseek):
  7r81-assembly1_O1  TM=5.373E-01  e=1.898E-01  Neurospora crassa
  8pv1-assembly1_LM  TM=5.505E-01  e=5.688E-01  Thermochaetoides thermophila DSM 1495
  5ycq-assembly1_A  TM=5.577E-01  e=9.846E-01  Escherichia coli 55989
  7xn7-assembly1_W  TM=5.196E-01  e=1.047E+00  Komagataella phaffii